Protein AF-A0A511QKD7-F1 (afdb_monomer_lite)

Radius of gyration: 13.6 Å; chains: 1; bounding box: 32×30×31 Å

InterPro domains:
  IPR031025 LruC domain [TIGR04456] (3-78)
  IPR032295 Domain of unknown function DUF4842 [PF16130] (2-78)

Secondary structure (DSSP, 8-state):
---S--------TT--TT--PPPPTT------STTPPPPTTS-GGGTTSTT---BGGGTB-SB-TT--BS--------

pLDDT: mean 72.03, std 16.88, range [42.72, 95.25]

Organism: NCBI:txid1219064

Sequence (78 aa):
MAIPYDPFILANTDSYHNNIVPPAAGKRWEVCLPDQSSTEKFDTGLFTLQYDDSHQALGKYFKTELNHPWALFITSEW

Foldseek 3Di:
DDDPDFDWFFDEPPDDRPDPDPHDPDAGDTFGWWLDDDPPPHDPVPAPPDQHPADVVVSTGQAGPVRHHPDDDDDPPD

Structure (mmCIF, N/CA/C/O backbone):
data_AF-A0A511QKD7-F1
#
_entry.id   AF-A0A511QKD7-F1
#
loop_
_atom_site.group_PDB
_atom_site.id
_atom_site.type_symbol
_atom_site.label_atom_id
_atom_site.label_alt_id
_atom_site.label_comp_id
_atom_site.label_asym_id
_atom_site.label_entity_id
_atom_site.label_seq_id
_atom_site.pdbx_PDB_ins_code
_atom_site.Cartn_x
_atom_site.Cartn_y
_atom_site.Cartn_z
_atom_site.occupancy
_atom_site.B_iso_or_equiv
_atom_site.auth_seq_id
_atom_site.auth_comp_id
_atom_site.auth_asym_id
_atom_site.auth_atom_id
_atom_site.pdbx_PDB_model_num
ATOM 1 N N . MET A 1 1 ? -6.937 5.644 19.382 1.00 43.31 1 MET A N 1
ATOM 2 C CA . MET A 1 1 ? -6.410 4.455 20.082 1.00 43.31 1 MET A CA 1
ATOM 3 C C . MET A 1 1 ? -5.271 3.946 19.213 1.00 43.31 1 MET A C 1
ATOM 5 O O . MET A 1 1 ? -5.538 3.610 18.070 1.00 43.31 1 MET A O 1
ATOM 9 N N . ALA A 1 2 ? -4.016 4.078 19.652 1.00 48.19 2 ALA A N 1
ATOM 10 C CA . ALA A 1 2 ? -2.863 3.685 18.838 1.00 48.19 2 ALA A CA 1
ATOM 11 C C . ALA A 1 2 ? -2.751 2.157 18.837 1.00 48.19 2 ALA A C 1
ATOM 13 O O . ALA A 1 2 ? -2.843 1.534 19.895 1.00 48.19 2 ALA A O 1
ATOM 14 N N . ILE A 1 3 ? -2.609 1.565 17.656 1.00 54.16 3 ILE A N 1
ATOM 15 C CA . ILE A 1 3 ? -2.404 0.126 17.500 1.00 54.16 3 ILE A CA 1
ATOM 16 C C . ILE A 1 3 ? -1.011 -0.184 18.085 1.00 54.16 3 ILE A C 1
ATOM 18 O O . ILE A 1 3 ? -0.070 0.544 17.774 1.00 54.16 3 ILE A O 1
ATOM 22 N N . PRO A 1 4 ? -0.846 -1.200 18.955 1.00 57.03 4 PRO A N 1
ATOM 23 C CA . PRO A 1 4 ? 0.429 -1.452 19.639 1.00 57.03 4 PRO A CA 1
ATOM 24 C C . PRO A 1 4 ? 1.547 -1.947 18.710 1.00 57.03 4 PRO A C 1
ATOM 26 O O . PRO A 1 4 ? 2.699 -2.029 19.132 1.00 57.03 4 PRO A O 1
ATOM 29 N N . TYR A 1 5 ? 1.215 -2.271 17.460 1.00 49.84 5 TYR A N 1
ATOM 30 C CA . TYR A 1 5 ? 2.141 -2.780 16.462 1.00 49.84 5 TYR A CA 1
ATOM 31 C C . TYR A 1 5 ? 1.983 -1.976 15.175 1.00 49.84 5 TYR A C 1
ATOM 33 O O . TYR A 1 5 ? 0.859 -1.753 14.725 1.00 49.84 5 TYR A O 1
ATOM 41 N N . ASP A 1 6 ? 3.112 -1.565 14.604 1.00 53.94 6 ASP A N 1
ATOM 42 C CA . ASP A 1 6 ? 3.227 -1.035 13.247 1.00 53.94 6 ASP A CA 1
ATOM 43 C C . ASP A 1 6 ? 3.671 -2.204 12.349 1.00 53.94 6 ASP A C 1
ATOM 45 O O . ASP A 1 6 ? 4.852 -2.568 12.366 1.00 53.94 6 ASP A O 1
ATOM 49 N N . PRO A 1 7 ? 2.736 -2.929 11.704 1.00 56.38 7 PRO A N 1
ATOM 50 C CA . PRO A 1 7 ? 3.082 -4.124 10.954 1.00 56.38 7 PRO A CA 1
ATOM 51 C C . PRO A 1 7 ? 3.740 -3.716 9.635 1.00 56.38 7 PRO A C 1
ATOM 53 O O . PRO A 1 7 ? 3.045 -3.281 8.726 1.00 56.38 7 PRO A O 1
ATOM 56 N N . PHE A 1 8 ? 5.055 -3.901 9.511 1.00 57.66 8 PHE A N 1
ATOM 57 C CA . PHE A 1 8 ? 5.775 -3.751 8.245 1.00 57.66 8 PHE A CA 1
ATOM 58 C C . PHE A 1 8 ? 6.579 -5.011 7.906 1.00 57.66 8 PHE A C 1
ATOM 60 O O . PHE A 1 8 ? 7.107 -5.699 8.782 1.00 57.66 8 PHE A O 1
ATOM 67 N N . ILE A 1 9 ? 6.687 -5.308 6.611 1.00 58.50 9 ILE A N 1
ATOM 68 C CA . ILE A 1 9 ? 7.511 -6.393 6.065 1.00 58.50 9 ILE A CA 1
ATOM 69 C C . ILE A 1 9 ? 8.684 -5.754 5.330 1.00 58.50 9 ILE A C 1
ATOM 71 O O . ILE A 1 9 ? 8.454 -4.934 4.453 1.00 58.50 9 ILE A O 1
ATOM 75 N N . LEU A 1 10 ? 9.920 -6.151 5.649 1.00 58.03 10 LEU A N 1
ATOM 76 C CA . LEU A 1 10 ? 11.119 -5.762 4.900 1.00 58.03 10 LEU A CA 1
ATOM 77 C C . LEU A 1 10 ? 11.533 -6.913 3.977 1.00 58.03 10 LEU A C 1
ATOM 79 O O . LEU A 1 10 ? 11.674 -8.046 4.433 1.00 58.03 10 LEU A O 1
ATOM 83 N N . ALA A 1 11 ? 11.779 -6.630 2.699 1.00 51.44 11 ALA A N 1
ATOM 84 C CA . ALA A 1 11 ? 12.332 -7.604 1.759 1.00 51.44 11 ALA A CA 1
ATOM 85 C C . ALA A 1 11 ? 13.491 -6.992 0.962 1.00 51.44 11 ALA A C 1
ATOM 87 O O . ALA A 1 11 ? 13.400 -5.849 0.516 1.00 51.44 11 ALA A O 1
ATOM 88 N N . ASN A 1 12 ? 14.562 -7.765 0.756 1.00 54.88 12 ASN A N 1
ATOM 89 C CA . ASN A 1 12 ? 15.639 -7.438 -0.183 1.00 54.88 12 ASN A CA 1
ATOM 90 C C . ASN A 1 12 ? 15.470 -8.242 -1.478 1.00 54.88 12 ASN A C 1
ATOM 92 O O . ASN A 1 12 ? 14.901 -9.338 -1.456 1.00 54.88 12 ASN A O 1
ATOM 96 N N . THR A 1 13 ? 16.020 -7.738 -2.586 1.00 51.19 13 THR A N 1
ATOM 97 C CA . THR A 1 13 ? 16.120 -8.484 -3.851 1.00 51.19 13 THR A CA 1
ATOM 98 C C . THR A 1 13 ? 16.723 -9.871 -3.606 1.00 51.19 13 THR A C 1
ATOM 100 O O . THR A 1 13 ? 17.719 -9.988 -2.893 1.00 51.19 13 THR A O 1
ATOM 103 N N . ASP A 1 14 ? 16.098 -10.908 -4.167 1.00 54.12 14 ASP A N 1
ATOM 104 C CA . ASP A 1 14 ? 16.500 -12.319 -4.046 1.00 54.12 14 ASP A CA 1
ATOM 105 C C . ASP A 1 14 ? 16.565 -12.872 -2.605 1.00 54.12 14 ASP A C 1
ATOM 107 O O . ASP A 1 14 ? 17.277 -13.839 -2.330 1.00 54.12 14 ASP A O 1
ATOM 111 N N . SER A 1 15 ? 15.796 -12.300 -1.668 1.00 54.06 15 SER A N 1
ATOM 112 C CA . SER A 1 15 ? 15.704 -12.795 -0.287 1.00 54.06 15 SER A CA 1
ATOM 113 C C . SER A 1 15 ? 14.278 -13.175 0.121 1.00 54.06 15 SER A C 1
ATOM 115 O O . SER A 1 15 ? 13.311 -12.470 -0.162 1.00 54.06 15 SER A O 1
ATOM 117 N N . TYR A 1 16 ? 14.150 -14.310 0.813 1.00 54.22 16 TYR A N 1
ATOM 118 C CA . TYR A 1 16 ? 12.911 -14.713 1.476 1.00 54.22 16 TYR A CA 1
ATOM 119 C C . TYR A 1 16 ? 12.668 -13.812 2.698 1.00 54.22 16 TYR A C 1
ATOM 121 O O . TYR A 1 16 ? 13.601 -13.556 3.458 1.00 54.22 16 TYR A O 1
ATOM 129 N N . HIS A 1 17 ? 11.423 -13.379 2.910 1.00 55.75 17 HIS A N 1
ATOM 130 C CA . HIS A 1 17 ? 11.010 -12.379 3.915 1.00 55.75 17 HIS A CA 1
ATOM 131 C C . HIS A 1 17 ? 11.402 -12.694 5.375 1.00 55.75 17 HIS A C 1
ATOM 133 O O . HIS A 1 17 ? 11.391 -11.797 6.211 1.00 55.75 17 HIS A O 1
ATOM 139 N N . ASN A 1 18 ? 11.775 -13.942 5.688 1.00 47.09 18 ASN A N 1
ATOM 140 C CA . ASN A 1 18 ? 12.237 -14.357 7.021 1.00 47.09 18 ASN A CA 1
ATOM 141 C C . ASN A 1 18 ? 13.765 -14.420 7.175 1.00 47.09 18 ASN A C 1
ATOM 143 O O . ASN A 1 18 ? 14.251 -14.807 8.237 1.00 47.09 18 ASN A O 1
ATOM 147 N N . ASN A 1 19 ? 14.540 -14.088 6.141 1.00 44.72 19 ASN A N 1
ATOM 148 C CA . ASN A 1 19 ? 15.992 -14.065 6.252 1.00 44.72 19 ASN A CA 1
ATOM 149 C C . ASN A 1 19 ? 16.429 -12.656 6.668 1.00 44.72 19 ASN A C 1
ATOM 151 O O . ASN A 1 19 ? 16.296 -11.711 5.891 1.00 44.72 19 ASN A O 1
ATOM 155 N N . ILE A 1 20 ? 16.942 -12.512 7.895 1.00 42.72 20 ILE A N 1
ATOM 156 C CA . ILE A 1 20 ? 17.503 -11.261 8.435 1.00 42.72 20 ILE A CA 1
ATOM 157 C C . ILE A 1 20 ? 18.830 -10.985 7.707 1.00 42.72 20 ILE A C 1
ATOM 159 O O . ILE A 1 20 ? 19.921 -11.157 8.244 1.00 42.72 20 ILE A O 1
ATOM 163 N N . VAL A 1 21 ? 18.741 -10.624 6.431 1.00 44.91 21 VAL A N 1
ATOM 164 C CA . VAL A 1 21 ? 19.865 -10.149 5.629 1.00 44.91 21 VAL A CA 1
ATOM 165 C C . VAL A 1 21 ? 19.923 -8.634 5.818 1.00 44.91 21 VAL A C 1
ATOM 167 O O . VAL A 1 21 ? 18.888 -7.976 5.660 1.00 44.91 21 VAL A O 1
ATOM 170 N N . PRO A 1 22 ? 21.091 -8.050 6.152 1.00 46.41 22 PRO A N 1
ATOM 171 C CA . PRO A 1 22 ? 21.242 -6.603 6.220 1.00 46.41 22 PRO A CA 1
ATOM 172 C C . PRO A 1 22 ? 20.734 -5.992 4.912 1.00 46.41 22 PRO A C 1
ATOM 174 O O . PRO A 1 22 ? 21.151 -6.457 3.847 1.00 46.41 22 PRO A O 1
ATOM 177 N N . PRO A 1 23 ? 19.815 -5.014 4.960 1.00 49.81 23 PRO A N 1
ATOM 178 C CA . PRO A 1 23 ? 19.187 -4.514 3.757 1.00 49.81 23 PRO A CA 1
ATOM 179 C C . PRO A 1 23 ? 20.237 -4.016 2.775 1.00 49.81 23 PRO A C 1
ATOM 181 O O . PRO A 1 23 ? 21.060 -3.162 3.117 1.00 49.81 23 PRO A O 1
ATOM 184 N N . ALA A 1 24 ? 20.216 -4.578 1.563 1.00 49.47 24 ALA A N 1
ATOM 185 C CA . ALA A 1 24 ? 21.004 -4.063 0.457 1.00 49.47 24 ALA A CA 1
ATOM 186 C C . ALA A 1 24 ? 20.678 -2.571 0.332 1.00 49.47 24 ALA A C 1
ATOM 188 O O . ALA A 1 24 ? 19.510 -2.178 0.378 1.00 49.47 24 ALA A O 1
ATOM 189 N N . ALA A 1 25 ? 21.712 -1.734 0.272 1.00 50.12 25 ALA A N 1
ATOM 190 C CA . ALA A 1 25 ? 21.569 -0.289 0.311 1.00 50.12 25 ALA A CA 1
ATOM 191 C C . ALA A 1 25 ? 20.561 0.196 -0.748 1.00 50.12 25 ALA A C 1
ATOM 193 O O . ALA A 1 25 ? 20.874 0.240 -1.934 1.00 50.12 25 ALA A O 1
ATOM 194 N N . GLY A 1 26 ? 19.358 0.578 -0.309 1.00 51.22 26 GLY A N 1
ATOM 195 C CA . GLY A 1 26 ? 18.531 1.532 -1.043 1.00 51.22 26 GLY A CA 1
ATOM 196 C C . GLY A 1 26 ? 17.066 1.192 -1.291 1.00 51.22 26 GLY A C 1
ATOM 197 O O . GLY A 1 26 ? 16.364 2.095 -1.721 1.00 51.22 26 GLY A O 1
ATOM 198 N N . LYS A 1 27 ? 16.560 -0.020 -1.023 1.00 52.91 27 LYS A N 1
ATOM 199 C CA . LYS A 1 27 ? 15.124 -0.305 -1.231 1.00 52.91 27 LYS A CA 1
ATOM 200 C C . LYS A 1 27 ? 14.508 -0.973 -0.014 1.00 52.91 27 LYS A C 1
ATOM 202 O O . LYS A 1 27 ? 14.711 -2.155 0.229 1.00 52.91 27 LYS A O 1
ATOM 207 N N . ARG A 1 28 ? 13.785 -0.178 0.774 1.00 63.66 28 ARG A N 1
ATOM 208 C CA . ARG A 1 28 ? 12.979 -0.644 1.904 1.00 63.66 28 ARG A CA 1
ATOM 209 C C . ARG A 1 28 ? 11.544 -0.730 1.412 1.00 63.66 28 ARG A C 1
ATOM 211 O O . ARG A 1 28 ? 10.881 0.293 1.287 1.00 63.66 28 ARG A O 1
ATOM 218 N N . TRP A 1 29 ? 11.098 -1.932 1.065 1.00 66.81 29 TRP A N 1
ATOM 219 C CA . TRP A 1 29 ? 9.670 -2.158 0.893 1.00 66.81 29 TRP A CA 1
ATOM 220 C C . TRP A 1 29 ? 9.027 -2.109 2.280 1.00 66.81 29 TRP A C 1
ATOM 222 O O . TRP A 1 29 ? 9.540 -2.735 3.202 1.00 66.81 29 TRP A O 1
ATOM 232 N N . GLU A 1 30 ? 7.982 -1.304 2.431 1.00 74.19 30 GLU A N 1
ATOM 233 C CA . GLU A 1 30 ? 7.143 -1.200 3.624 1.00 74.19 30 GLU A CA 1
ATOM 234 C C . GLU A 1 30 ? 5.703 -1.393 3.150 1.00 74.19 30 GLU A C 1
ATOM 236 O O . GLU A 1 30 ? 5.333 -0.925 2.072 1.00 74.19 30 GLU A O 1
ATOM 241 N N . VAL A 1 31 ? 4.898 -2.097 3.932 1.00 77.50 31 VAL A N 1
ATOM 242 C CA . VAL A 1 31 ? 3.469 -2.269 3.677 1.00 77.50 31 VAL A CA 1
ATOM 243 C C . VAL A 1 31 ? 2.770 -2.006 4.993 1.00 77.50 31 VAL A C 1
ATOM 245 O O . VAL A 1 31 ? 3.039 -2.727 5.946 1.00 77.50 31 VAL A O 1
ATOM 248 N N . CYS A 1 32 ? 1.890 -1.008 5.040 1.00 82.31 32 CYS A N 1
ATOM 249 C CA . CYS A 1 32 ? 1.041 -0.749 6.201 1.00 82.31 32 CYS A CA 1
ATOM 250 C C . CYS A 1 32 ? -0.360 -1.344 5.991 1.00 82.31 32 CYS A C 1
ATOM 252 O O . CYS A 1 32 ? -0.686 -1.906 4.941 1.00 82.31 32 CYS A O 1
ATOM 254 N N . LEU A 1 33 ? -1.219 -1.190 7.000 1.00 85.38 33 LEU A N 1
ATOM 255 C CA . LEU A 1 33 ? -2.648 -1.476 6.869 1.00 85.38 33 LEU A CA 1
ATOM 256 C C . LEU A 1 33 ? -3.295 -0.602 5.774 1.00 85.38 33 LEU A C 1
ATOM 258 O O . LEU A 1 33 ? -2.818 0.505 5.510 1.00 85.38 33 LEU A O 1
ATOM 262 N N . PRO A 1 34 ? -4.383 -1.076 5.139 1.00 87.50 34 PRO A N 1
ATOM 263 C CA . PRO A 1 34 ? -5.051 -0.330 4.079 1.00 87.50 34 PRO A CA 1
ATOM 264 C C . PRO A 1 34 ? -5.473 1.066 4.547 1.00 87.50 34 PRO A C 1
ATOM 266 O O . PRO A 1 34 ? -5.927 1.246 5.679 1.00 87.50 34 PRO A O 1
ATOM 269 N N . ASP A 1 35 ? -5.324 2.045 3.653 1.00 88.50 35 ASP A N 1
ATOM 270 C CA . ASP A 1 35 ? -5.651 3.463 3.883 1.00 88.50 35 ASP A CA 1
ATOM 271 C C . ASP A 1 35 ? -4.879 4.131 5.038 1.00 88.50 35 ASP A C 1
ATOM 273 O O . ASP A 1 35 ? -5.230 5.224 5.483 1.00 88.50 35 ASP A O 1
ATOM 277 N N . GLN A 1 36 ? -3.801 3.506 5.519 1.00 86.31 36 GLN A N 1
ATOM 278 C CA . GLN A 1 36 ? -2.816 4.151 6.384 1.00 86.31 36 GLN A CA 1
ATOM 279 C C . GLN A 1 36 ? -1.669 4.701 5.538 1.00 86.31 36 GLN A C 1
ATOM 281 O O . GLN A 1 36 ? -1.178 4.028 4.634 1.00 86.31 36 GLN A O 1
ATOM 286 N N . SER A 1 37 ? -1.228 5.923 5.835 1.00 82.12 37 SER A N 1
ATOM 287 C CA . SER A 1 37 ? -0.025 6.479 5.218 1.00 82.12 37 SER A CA 1
ATOM 288 C C . SER A 1 37 ? 1.208 5.702 5.669 1.00 82.12 37 SER A C 1
ATOM 290 O O . SER A 1 37 ? 1.314 5.340 6.840 1.00 82.12 37 SER A O 1
ATOM 292 N N . SER A 1 38 ? 2.158 5.517 4.760 1.00 75.69 38 SER A N 1
ATOM 293 C CA . SER A 1 38 ? 3.469 4.951 5.072 1.00 75.69 38 SER A CA 1
ATOM 294 C C . SER A 1 38 ? 4.257 5.811 6.067 1.00 75.69 38 SER A C 1
ATOM 296 O O . SER A 1 38 ? 4.002 7.013 6.197 1.00 75.69 38 SER A O 1
ATOM 298 N N . THR A 1 39 ? 5.276 5.241 6.714 1.00 71.62 39 THR A N 1
ATOM 299 C CA . THR A 1 39 ? 6.214 6.036 7.516 1.00 71.62 39 THR A CA 1
ATOM 300 C C . THR A 1 39 ? 7.094 6.932 6.630 1.00 71.62 39 THR A C 1
ATOM 302 O O . THR A 1 39 ? 7.222 6.718 5.422 1.00 71.62 39 THR A O 1
ATOM 305 N N . GLU A 1 40 ? 7.765 7.927 7.227 1.00 65.50 40 GLU A N 1
ATOM 306 C CA . GLU A 1 40 ? 8.693 8.849 6.536 1.00 65.50 40 GLU A CA 1
ATOM 307 C C . GLU A 1 40 ? 9.870 8.146 5.821 1.00 65.50 40 GLU A C 1
ATOM 309 O O . GLU A 1 40 ? 10.647 8.788 5.116 1.00 65.50 40 GLU A O 1
ATOM 314 N N . LYS A 1 41 ? 10.043 6.833 6.022 1.00 69.88 41 LYS A N 1
ATOM 315 C CA . LYS A 1 41 ? 11.141 6.032 5.464 1.00 69.88 41 LYS A CA 1
ATOM 316 C C . LYS A 1 41 ? 10.731 5.174 4.267 1.00 69.88 41 LYS A C 1
ATOM 318 O O . LYS A 1 41 ? 11.607 4.507 3.709 1.00 69.88 41 LYS A O 1
ATOM 323 N N . PHE A 1 42 ? 9.453 5.172 3.893 1.00 75.75 42 PHE A N 1
ATOM 324 C CA . PHE A 1 42 ? 8.972 4.436 2.732 1.00 75.75 42 PHE A CA 1
ATOM 325 C C . PHE A 1 42 ? 9.414 5.094 1.424 1.00 75.75 42 PHE A C 1
ATOM 327 O O . PHE A 1 42 ? 9.325 6.311 1.254 1.00 75.75 42 PHE A O 1
ATOM 334 N N . ASP A 1 43 ? 9.870 4.271 0.482 1.00 76.75 43 ASP A N 1
ATOM 335 C CA . ASP A 1 43 ? 10.156 4.711 -0.879 1.00 76.75 43 ASP A CA 1
ATOM 336 C C . ASP A 1 43 ? 8.8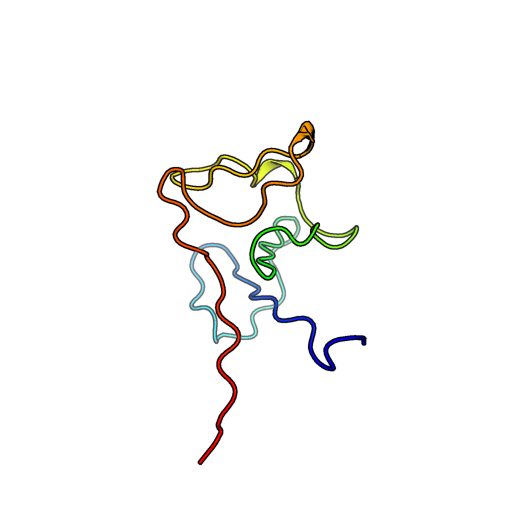38 4.879 -1.646 1.00 76.75 43 ASP A C 1
ATOM 338 O O . ASP A 1 43 ? 8.242 3.908 -2.114 1.00 76.75 43 ASP A O 1
ATOM 342 N N . THR A 1 44 ? 8.377 6.125 -1.786 1.00 81.19 44 THR A N 1
ATOM 343 C CA . THR A 1 44 ? 7.129 6.455 -2.493 1.00 81.19 44 THR A CA 1
ATOM 344 C C . THR A 1 44 ? 7.143 6.049 -3.967 1.00 81.19 44 THR A C 1
ATOM 346 O O . THR A 1 44 ? 6.072 5.925 -4.557 1.00 81.19 44 THR A O 1
ATOM 349 N N . GLY A 1 45 ? 8.318 5.775 -4.551 1.00 79.44 45 GLY A N 1
ATOM 350 C CA . GLY A 1 45 ? 8.448 5.193 -5.887 1.00 79.44 45 GLY A CA 1
ATOM 351 C C . GLY A 1 45 ? 7.949 3.747 -5.992 1.00 79.44 45 GLY A C 1
ATOM 352 O O . GLY A 1 45 ? 7.887 3.209 -7.095 1.00 79.44 45 GLY A O 1
ATOM 353 N N . LEU A 1 46 ? 7.600 3.112 -4.867 1.00 78.75 46 LEU A N 1
ATOM 354 C CA . LEU A 1 46 ? 6.996 1.781 -4.822 1.00 78.75 46 LEU A CA 1
ATOM 355 C C . LEU A 1 46 ? 5.462 1.801 -4.897 1.00 78.75 46 LEU A C 1
ATOM 357 O O . LEU A 1 46 ? 4.870 0.749 -5.141 1.00 78.75 46 LEU A O 1
ATOM 361 N N . PHE A 1 47 ? 4.818 2.958 -4.700 1.00 84.56 47 PHE A N 1
ATOM 362 C CA . PHE A 1 47 ? 3.379 3.082 -4.944 1.00 84.56 47 PHE A CA 1
ATOM 363 C C . PHE A 1 47 ? 3.066 2.840 -6.420 1.00 84.56 47 PHE A C 1
ATOM 365 O O . PHE A 1 47 ? 3.900 3.105 -7.283 1.00 84.56 47 PHE A O 1
ATOM 372 N N . THR A 1 48 ? 1.863 2.327 -6.685 1.00 86.06 48 THR A N 1
ATOM 373 C CA . THR A 1 48 ? 1.328 2.056 -8.032 1.00 86.06 48 THR A CA 1
ATOM 374 C C . THR A 1 48 ? 2.136 1.073 -8.886 1.00 86.06 48 THR A C 1
ATOM 376 O O . THR A 1 48 ? 1.880 0.912 -10.082 1.00 86.06 48 THR A O 1
ATOM 379 N N . LEU A 1 49 ? 3.101 0.362 -8.290 1.00 82.50 49 LEU A N 1
ATOM 380 C CA . LEU A 1 49 ? 3.787 -0.738 -8.957 1.00 82.50 49 LEU A CA 1
ATOM 381 C C . LEU A 1 49 ? 2.907 -1.994 -8.981 1.00 82.50 49 LEU A C 1
ATOM 383 O O . LEU A 1 49 ? 2.295 -2.377 -7.983 1.00 82.50 49 LEU A O 1
ATOM 387 N N . GLN A 1 50 ? 2.935 -2.705 -10.112 1.00 85.69 50 GLN A N 1
ATOM 388 C CA . GLN A 1 50 ? 2.183 -3.947 -10.325 1.00 85.69 50 GLN A CA 1
ATOM 389 C C . GLN A 1 50 ? 0.672 -3.751 -10.111 1.00 85.69 50 GLN A C 1
ATOM 391 O O . GLN A 1 50 ? 0.036 -3.068 -10.904 1.00 85.69 50 GLN A O 1
ATOM 396 N N . TYR A 1 51 ? 0.104 -4.372 -9.073 1.00 86.06 51 TYR A N 1
ATOM 397 C CA . TYR A 1 51 ? -1.324 -4.329 -8.747 1.00 86.06 51 TYR A CA 1
ATOM 398 C C . TYR A 1 51 ? -1.647 -3.375 -7.594 1.00 86.06 51 TYR A C 1
ATOM 400 O O . TYR A 1 51 ? -2.786 -3.356 -7.128 1.00 86.06 51 TYR A O 1
ATOM 408 N N . ASP A 1 52 ? -0.657 -2.644 -7.077 1.00 86.38 52 ASP A N 1
ATOM 409 C CA . ASP A 1 52 ? -0.917 -1.603 -6.092 1.00 86.38 52 ASP A CA 1
ATOM 410 C C . ASP A 1 52 ? -1.695 -0.455 -6.746 1.00 86.38 52 ASP A C 1
ATOM 412 O O . ASP A 1 52 ? -1.327 0.015 -7.817 1.00 86.38 52 ASP A O 1
ATOM 416 N N . ASP A 1 53 ? -2.760 0.003 -6.097 1.00 93.88 53 ASP A N 1
ATOM 417 C CA . ASP A 1 53 ? -3.568 1.142 -6.543 1.00 93.88 53 ASP A CA 1
ATOM 418 C C . ASP A 1 53 ? -3.565 2.240 -5.470 1.00 93.88 53 ASP A C 1
ATOM 420 O O . ASP A 1 53 ? -4.596 2.826 -5.132 1.00 93.88 53 ASP A O 1
ATOM 424 N N . SER A 1 54 ? -2.404 2.478 -4.846 1.00 90.81 54 SER A N 1
ATOM 425 C CA . SER A 1 54 ? -2.251 3.557 -3.870 1.00 90.81 54 SER A CA 1
ATOM 426 C C . SER A 1 54 ? -2.376 4.920 -4.552 1.00 90.81 54 SER A C 1
ATOM 428 O O . SER A 1 54 ? -1.695 5.223 -5.529 1.00 90.81 54 SER A O 1
ATOM 430 N N . HIS A 1 55 ? -3.220 5.786 -3.998 1.00 91.50 55 HIS A N 1
ATOM 431 C CA . HIS A 1 55 ? -3.472 7.128 -4.492 1.00 91.50 55 HIS A CA 1
ATOM 432 C C . HIS A 1 55 ? -3.475 8.139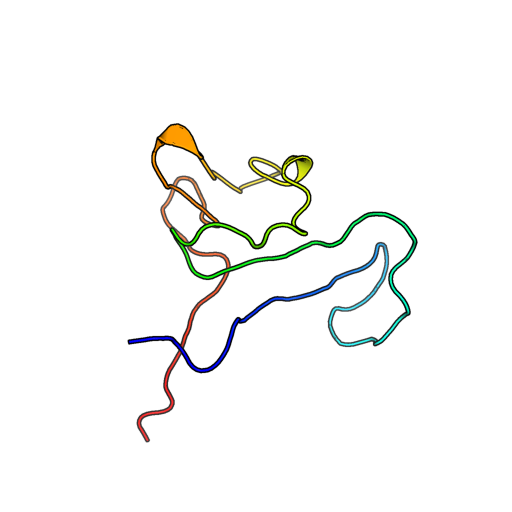 -3.341 1.00 91.50 55 HIS A C 1
ATOM 434 O O . HIS A 1 55 ? -4.476 8.335 -2.644 1.00 91.50 55 HIS A O 1
ATOM 440 N N . GLN A 1 56 ? -2.343 8.827 -3.182 1.00 88.88 56 GLN A N 1
ATOM 441 C CA . GLN A 1 56 ? -2.070 9.725 -2.056 1.00 88.88 56 GLN A CA 1
ATOM 442 C C . GLN A 1 56 ? -3.122 10.826 -1.879 1.00 88.88 56 GLN A C 1
ATOM 444 O O . GLN A 1 56 ? -3.578 11.068 -0.764 1.00 88.88 56 GLN A O 1
ATOM 449 N N . ALA A 1 57 ? -3.561 11.455 -2.975 1.00 89.31 57 ALA A N 1
ATOM 450 C CA . ALA A 1 57 ? -4.539 12.547 -2.928 1.00 89.31 57 ALA A CA 1
ATOM 451 C C . ALA A 1 57 ? -5.940 12.100 -2.469 1.00 89.31 57 ALA A C 1
ATOM 453 O O . ALA A 1 57 ? -6.732 12.922 -2.017 1.00 89.31 57 ALA A O 1
ATOM 454 N N . LEU A 1 58 ? -6.237 10.802 -2.568 1.00 90.56 58 LEU A N 1
ATOM 455 C CA . LEU A 1 58 ? -7.502 10.191 -2.160 1.00 90.56 58 LEU A CA 1
ATOM 456 C C . LEU A 1 58 ? -7.368 9.456 -0.819 1.00 90.56 58 LEU A C 1
ATOM 458 O O . LEU A 1 58 ? -8.335 8.853 -0.364 1.00 90.56 58 LEU A O 1
ATOM 462 N N . GLY A 1 59 ? -6.181 9.468 -0.197 1.00 90.62 59 GLY A N 1
ATOM 463 C CA . GLY A 1 59 ? -5.907 8.708 1.025 1.00 90.62 59 GLY A CA 1
ATOM 464 C C . GLY A 1 59 ? -5.968 7.189 0.832 1.00 90.62 59 GLY A C 1
ATOM 465 O O . GLY A 1 59 ? -6.131 6.459 1.804 1.00 90.62 59 GLY A O 1
ATOM 466 N N . LYS A 1 60 ? -5.86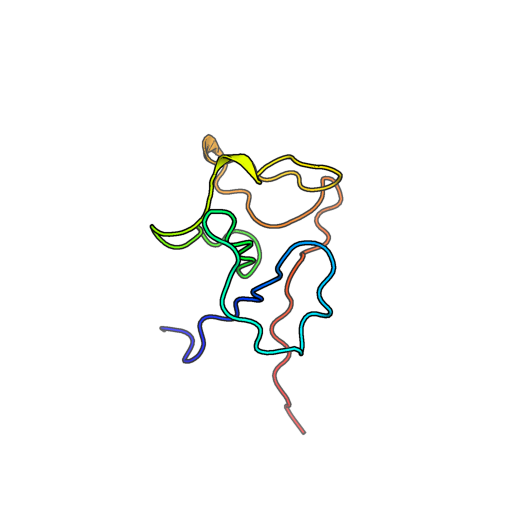4 6.715 -0.414 1.00 92.56 60 LYS A N 1
ATOM 467 C CA . LYS A 1 60 ? -5.906 5.296 -0.761 1.00 92.56 60 LYS A CA 1
ATOM 468 C C . LYS A 1 60 ? -4.498 4.722 -0.663 1.00 92.56 60 LYS A C 1
ATOM 470 O O . LYS A 1 6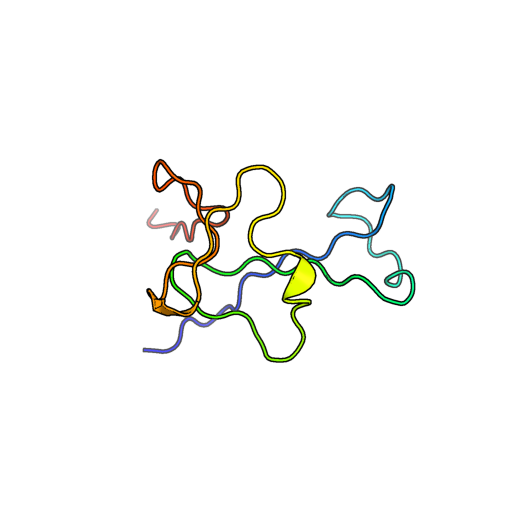0 ? -3.6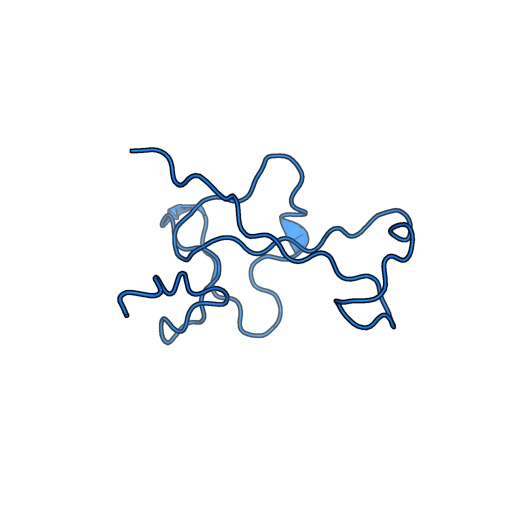16 5.194 -1.372 1.00 92.56 60 LYS A O 1
ATOM 475 N N . TYR A 1 61 ? -4.287 3.703 0.163 1.00 91.44 61 TYR A N 1
ATOM 476 C CA . TYR A 1 61 ? -2.960 3.100 0.343 1.00 91.44 61 TYR A CA 1
ATOM 477 C C . TYR A 1 61 ? -3.024 1.581 0.490 1.00 91.44 61 TYR A C 1
ATOM 479 O O . TYR A 1 61 ? -3.972 1.055 1.077 1.00 91.44 61 TYR A O 1
ATOM 487 N N . PHE A 1 62 ? -1.985 0.903 -0.005 1.00 90.25 62 PHE A N 1
ATOM 488 C CA . PHE A 1 62 ? -1.681 -0.513 0.226 1.00 90.25 62 PHE A CA 1
ATOM 489 C C . PHE A 1 62 ? -2.814 -1.486 -0.128 1.00 90.25 62 PHE A C 1
ATOM 491 O O . PHE A 1 62 ? -3.079 -2.458 0.589 1.00 90.25 62 PHE A O 1
ATOM 498 N N . LYS A 1 63 ? -3.501 -1.222 -1.240 1.00 92.50 63 LYS A N 1
ATOM 499 C CA . LYS A 1 63 ? -4.575 -2.076 -1.745 1.00 92.50 63 LYS A CA 1
ATOM 500 C C . LYS A 1 63 ? -4.681 -2.013 -3.259 1.00 92.50 63 LYS A C 1
ATOM 502 O O . LYS A 1 63 ? -4.278 -1.039 -3.885 1.00 92.50 63 LYS A O 1
ATOM 507 N N . THR A 1 64 ? -5.266 -3.059 -3.823 1.00 92.38 64 THR A N 1
ATOM 508 C CA . THR A 1 64 ? -5.538 -3.168 -5.262 1.00 92.38 64 THR A CA 1
ATOM 509 C C . THR A 1 64 ? -6.727 -2.306 -5.706 1.00 92.38 64 THR A C 1
ATOM 511 O O . THR A 1 64 ? -7.506 -1.802 -4.886 1.00 92.38 64 THR A O 1
ATOM 514 N N . GLU A 1 65 ? -6.934 -2.198 -7.020 1.00 94.50 65 GLU A N 1
ATOM 515 C CA . GLU A 1 65 ? -8.131 -1.583 -7.621 1.00 94.50 65 GLU A CA 1
ATOM 516 C C . GLU A 1 65 ? -9.435 -2.232 -7.119 1.00 94.50 65 GLU A C 1
ATOM 518 O O . GLU A 1 65 ? -10.447 -1.557 -6.933 1.00 94.50 65 GLU A O 1
ATOM 523 N N . LEU A 1 66 ? -9.389 -3.532 -6.802 1.00 95.25 66 LEU A N 1
ATOM 524 C CA . LEU A 1 66 ? -10.514 -4.315 -6.280 1.00 95.25 66 LEU A CA 1
ATOM 525 C C . LEU A 1 66 ? -10.671 -4.233 -4.748 1.00 95.25 66 LEU A C 1
ATOM 527 O O . LEU A 1 66 ? -11.432 -5.002 -4.170 1.00 95.25 66 LEU A O 1
ATOM 531 N N . ASN A 1 67 ? -9.964 -3.319 -4.076 1.00 92.00 67 ASN A N 1
ATOM 532 C CA . ASN A 1 67 ? -9.952 -3.145 -2.615 1.00 92.00 67 ASN A CA 1
ATOM 533 C C . ASN A 1 67 ? -9.405 -4.334 -1.798 1.00 92.00 67 ASN A C 1
ATOM 535 O O . ASN 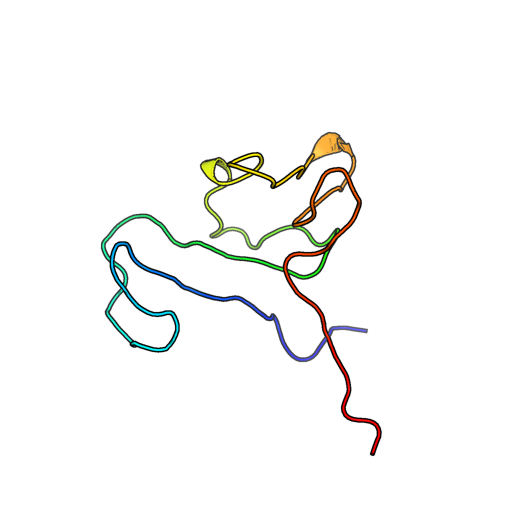A 1 67 ? -9.570 -4.359 -0.579 1.00 92.00 67 ASN A O 1
ATOM 539 N N . HIS A 1 68 ? -8.694 -5.284 -2.412 1.00 93.06 68 HIS A N 1
ATOM 540 C CA . HIS A 1 68 ? -7.924 -6.276 -1.649 1.00 93.06 68 HIS A CA 1
ATOM 541 C C . HIS A 1 68 ? -6.708 -5.618 -0.970 1.00 93.06 68 HIS A C 1
ATOM 543 O O . HIS A 1 68 ? -5.915 -5.000 -1.690 1.00 93.06 68 HIS A O 1
ATOM 549 N N . PRO A 1 69 ? -6.544 -5.734 0.363 1.00 91.56 69 PRO A N 1
ATOM 550 C CA . PRO A 1 69 ? -5.436 -5.123 1.095 1.00 91.56 69 PRO A CA 1
ATOM 551 C C . PRO A 1 69 ? -4.168 -5.986 1.063 1.00 91.56 69 PRO A C 1
ATOM 553 O O . PRO A 1 69 ? -4.247 -7.215 1.050 1.00 91.56 69 PRO A O 1
ATOM 556 N N . TRP A 1 70 ? -2.997 -5.348 1.122 1.00 85.75 70 TRP A N 1
ATOM 557 C CA . TRP A 1 70 ? -1.711 -6.051 1.230 1.00 85.75 70 TRP A CA 1
ATOM 558 C C . TRP A 1 70 ? -1.388 -6.552 2.642 1.00 85.75 70 TRP A C 1
ATOM 560 O O . TRP A 1 70 ? -0.592 -7.477 2.793 1.00 85.75 70 TRP A O 1
ATOM 570 N N . ALA A 1 71 ? -2.015 -5.975 3.670 1.00 85.44 71 ALA A N 1
ATOM 571 C CA . ALA A 1 71 ? -1.871 -6.392 5.060 1.00 85.44 71 ALA A CA 1
ATOM 572 C C . ALA A 1 71 ? -3.237 -6.492 5.748 1.00 85.44 71 ALA A C 1
ATOM 574 O O . ALA A 1 71 ? -4.127 -5.668 5.536 1.00 85.44 71 ALA A O 1
ATOM 575 N N . LEU A 1 72 ? -3.384 -7.501 6.604 1.00 84.00 72 LEU A N 1
ATOM 576 C CA . LEU A 1 72 ? -4.564 -7.722 7.432 1.00 84.00 72 LEU A CA 1
ATOM 577 C C . LEU A 1 72 ? -4.130 -7.812 8.892 1.00 84.00 72 LEU A C 1
ATOM 579 O O . LEU A 1 72 ? -3.188 -8.531 9.220 1.00 84.00 72 LEU A O 1
ATOM 583 N N . PHE A 1 73 ? -4.844 -7.113 9.772 1.00 80.62 73 PHE A N 1
ATOM 584 C CA . PHE A 1 73 ? -4.718 -7.303 11.211 1.00 80.62 73 PHE A CA 1
ATOM 585 C C . PHE A 1 73 ? -5.817 -8.258 11.673 1.00 80.62 73 PHE A C 1
ATOM 587 O O . PHE A 1 73 ? -6.996 -7.911 11.650 1.00 80.62 73 PHE A O 1
ATOM 594 N N . ILE A 1 74 ? -5.425 -9.472 12.051 1.00 80.69 74 ILE A N 1
ATOM 595 C CA . ILE A 1 74 ? -6.333 -10.500 12.562 1.00 80.69 74 ILE A CA 1
ATOM 596 C C . ILE A 1 74 ? -6.071 -10.618 14.060 1.00 80.69 74 ILE A C 1
ATOM 598 O O . ILE A 1 74 ? -4.986 -11.030 14.471 1.00 80.69 74 ILE A O 1
ATOM 602 N N . THR A 1 75 ? -7.043 -10.237 14.883 1.00 78.44 75 THR A N 1
ATOM 603 C CA . THR A 1 75 ? -6.983 -10.478 16.324 1.00 78.44 75 THR A CA 1
ATOM 604 C C . THR A 1 75 ? -7.313 -11.941 16.596 1.00 78.44 75 THR A C 1
ATOM 606 O O . THR A 1 75 ? -8.258 -12.496 16.038 1.00 78.44 75 THR A O 1
ATOM 609 N N . SER A 1 76 ? -6.529 -12.594 17.453 1.00 73.19 76 SER A N 1
ATOM 610 C CA . SER A 1 76 ? -6.895 -13.906 17.979 1.00 73.19 76 SER A CA 1
ATOM 611 C C . SER A 1 76 ? -7.894 -13.706 19.114 1.00 73.19 76 SER A C 1
ATOM 613 O O . SER A 1 76 ? -7.523 -13.703 20.288 1.00 73.19 76 SER A O 1
ATOM 615 N N . GLU A 1 77 ? -9.154 -13.484 18.773 1.00 60.78 77 GLU A N 1
ATOM 616 C CA . GLU A 1 77 ? -10.232 -13.800 19.704 1.00 60.78 77 GLU A CA 1
ATOM 617 C C . GLU A 1 77 ? -10.420 -15.318 19.630 1.00 60.78 77 GLU A C 1
ATOM 619 O O . GLU A 1 77 ? -11.083 -15.833 18.730 1.00 60.78 77 GLU A O 1
ATOM 624 N N . TRP A 1 78 ? -9.703 -16.029 20.505 1.00 56.03 78 TRP A N 1
ATOM 625 C CA . TRP A 1 78 ? -10.048 -17.397 20.886 1.00 56.03 78 TRP A CA 1
ATOM 626 C C . TRP A 1 78 ? -11.076 -17.348 22.010 1.00 56.03 78 TRP A C 1
ATOM 628 O O . TRP A 1 78 ? -10.841 -16.576 22.969 1.00 56.03 78 TRP A O 1
#